Protein AF-A0A3D0Q468-F1 (afdb_monomer)

Nearest PDB structures (foldseek):
  1vjo-assembly1_A-2  TM=9.812E-01  e=1.177E-05  Nostoc sp. PCC 7120 = FACHB-418
  3nnk-assembly1_C  TM=9.772E-01  e=1.259E-05  Klebsiella pneumoniae subsp. pneumoniae MGH 78578
  3nnk-assembly3_L  TM=9.803E-01  e=1.767E-05  Klebsiella pneumoniae subsp. pneumoniae MGH 78578
  6rv0-assembly1_A-2  TM=9.644E-01  e=1.768E-04  Homo sapiens
  3kgw-assembly1_A  TM=9.578E-01  e=3.482E-04  Mus musculus

Sequence (64 aa):
NVVRIPEGVDDAEVRGRLLNDFNLEIGAGLGAFAGKVWRIGLMGAACTDKNVDFCLAALKTVLK

pLDDT: mean 94.63, std 3.84, range [74.94, 97.81]

Secondary structure (DSSP, 8-state):
-EEEPPTT--HHHHHHHHHHHH----EEP-GGGTTTEEE----GGG-SHHHHHHHHHHHHHHT-

Radius of gyration: 11.46 Å; Cα contacts (8 Å, |Δi|>4): 66; chains: 1; bounding box: 29×18×25 Å

Foldseek 3Di:
DKAFDDPPDFPVQLQVQCCPVPVDHWAADDDVCGRTIIHDDQDDPCPDPVNVVSVVVSSVVSVD

Solvent-accessible surface area (backbone atoms only — not comparable to full-atom values): 3883 Å² total; per-residue (Å²): 92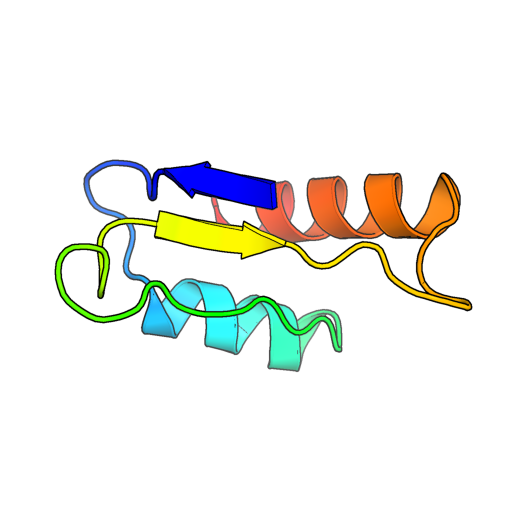,80,44,76,57,58,89,96,60,58,61,67,61,49,46,48,48,34,34,74,78,66,76,38,87,63,40,74,31,60,78,97,34,46,85,46,27,37,32,51,82,71,54,77,93,52,62,41,70,69,51,52,53,48,51,54,54,50,51,58,62,71,75,104

Structure (mmCIF, N/CA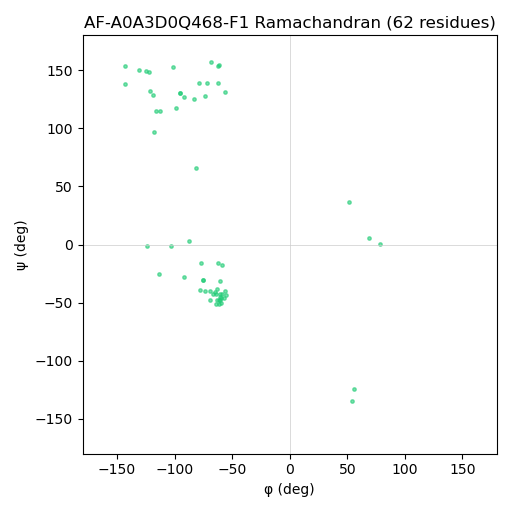/C/O backbone):
data_AF-A0A3D0Q468-F1
#
_entry.id   AF-A0A3D0Q468-F1
#
loop_
_atom_site.group_PDB
_atom_site.id
_atom_site.type_symbol
_atom_site.label_atom_id
_atom_site.label_alt_id
_atom_site.label_comp_id
_atom_site.label_asym_id
_atom_site.label_entity_id
_atom_site.label_seq_id
_atom_site.pdbx_PDB_ins_code
_atom_site.Cartn_x
_atom_site.Cartn_y
_atom_site.Cartn_z
_atom_site.occupancy
_atom_site.B_iso_or_equiv
_atom_site.auth_seq_id
_atom_site.auth_comp_id
_atom_site.auth_asym_id
_atom_site.auth_atom_id
_atom_site.pdbx_PDB_model_num
ATOM 1 N N . ASN A 1 1 ? -0.207 -1.377 -10.189 1.00 74.94 1 ASN A N 1
ATOM 2 C CA . ASN A 1 1 ? -1.111 -2.434 -9.675 1.00 74.94 1 ASN A CA 1
ATOM 3 C C . ASN A 1 1 ? -2.073 -1.851 -8.652 1.00 74.94 1 ASN A C 1
ATOM 5 O O . ASN A 1 1 ? -1.705 -0.873 -8.010 1.00 74.94 1 ASN A O 1
ATOM 9 N N . VAL A 1 2 ? -3.295 -2.386 -8.538 1.00 88.19 2 VAL A N 1
ATOM 10 C CA . VAL A 1 2 ? -4.376 -1.803 -7.716 1.00 88.19 2 VAL A CA 1
ATOM 11 C C . VAL A 1 2 ? -4.789 -2.786 -6.617 1.00 88.19 2 VAL A C 1
ATOM 13 O O . VAL A 1 2 ? -5.057 -3.946 -6.921 1.00 88.19 2 VAL A O 1
ATOM 16 N N . VAL A 1 3 ? -4.837 -2.337 -5.363 1.00 94.12 3 VAL A N 1
ATOM 17 C CA . VAL A 1 3 ? -5.172 -3.154 -4.181 1.00 94.12 3 VAL A CA 1
ATOM 18 C C . VAL A 1 3 ? -6.380 -2.540 -3.489 1.00 94.12 3 VAL A C 1
ATOM 20 O O . VAL A 1 3 ? -6.407 -1.332 -3.286 1.00 94.12 3 VAL A O 1
ATOM 23 N N . ARG A 1 4 ? -7.395 -3.336 -3.144 1.00 95.62 4 ARG A N 1
ATOM 24 C CA . ARG A 1 4 ? -8.571 -2.829 -2.420 1.00 95.62 4 ARG A CA 1
ATOM 25 C C . ARG A 1 4 ? -8.211 -2.516 -0.974 1.00 95.62 4 ARG A C 1
ATOM 27 O O . ARG A 1 4 ? -7.509 -3.298 -0.339 1.00 95.62 4 ARG A O 1
ATOM 34 N N . ILE A 1 5 ? -8.728 -1.400 -0.476 1.00 95.50 5 ILE A N 1
ATOM 35 C CA . ILE A 1 5 ? -8.622 -1.046 0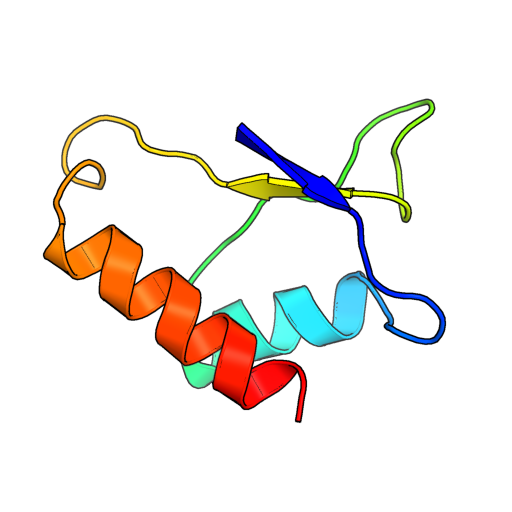.937 1.00 95.50 5 ILE A CA 1
ATOM 36 C C . ILE A 1 5 ? -9.582 -1.961 1.713 1.00 95.50 5 ILE A C 1
ATOM 38 O O . ILE A 1 5 ? -10.741 -2.081 1.300 1.00 95.50 5 ILE A O 1
ATOM 42 N N . PRO A 1 6 ? -9.120 -2.656 2.769 1.00 94.00 6 PRO A N 1
ATOM 43 C CA . PRO A 1 6 ? -9.995 -3.465 3.610 1.00 94.00 6 PRO A CA 1
ATOM 44 C C . PRO A 1 6 ? -11.066 -2.613 4.297 1.00 94.00 6 PRO A C 1
ATOM 46 O O . PRO A 1 6 ? -10.882 -1.421 4.533 1.00 94.00 6 PRO A O 1
ATOM 49 N N . GLU A 1 7 ? -12.193 -3.230 4.638 1.00 92.81 7 GLU A N 1
ATOM 50 C CA . GLU A 1 7 ? -13.258 -2.540 5.363 1.00 92.81 7 GLU A CA 1
ATOM 51 C C . GLU A 1 7 ? -12.770 -2.078 6.747 1.00 92.81 7 GLU A C 1
ATOM 53 O O . GLU A 1 7 ? -12.040 -2.796 7.427 1.00 92.81 7 GLU A O 1
ATOM 58 N N . GLY A 1 8 ? -13.152 -0.861 7.146 1.00 91.50 8 GLY A N 1
ATOM 59 C CA . GLY A 1 8 ? -12.743 -0.263 8.422 1.00 91.50 8 GLY A CA 1
ATOM 60 C C . GLY A 1 8 ? -11.323 0.315 8.452 1.00 91.50 8 GLY A C 1
ATOM 61 O O . GLY A 1 8 ? -10.922 0.840 9.484 1.00 91.50 8 GLY A O 1
ATOM 62 N N . VAL A 1 9 ? -10.575 0.254 7.346 1.00 95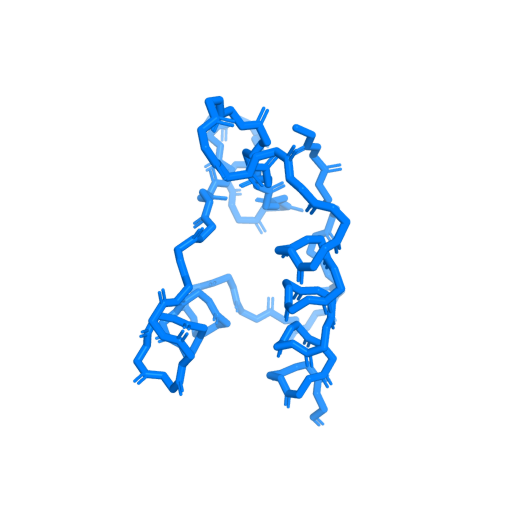.00 9 VAL A N 1
ATOM 63 C CA . VAL A 1 9 ? -9.229 0.836 7.245 1.00 95.00 9 VAL A CA 1
ATOM 64 C C . VAL A 1 9 ? -9.287 2.240 6.641 1.00 95.00 9 VAL A C 1
ATOM 66 O O . VAL A 1 9 ? -9.870 2.437 5.574 1.00 95.00 9 VAL A O 1
ATOM 69 N N . ASP A 1 10 ? -8.634 3.205 7.292 1.00 94.50 10 ASP A N 1
ATOM 70 C CA . ASP A 1 10 ? -8.483 4.566 6.771 1.00 94.50 10 ASP A CA 1
ATOM 71 C C . ASP A 1 10 ? -7.310 4.667 5.775 1.00 94.50 10 ASP A C 1
ATOM 73 O O . ASP A 1 10 ? -6.168 4.314 6.074 1.00 94.50 10 ASP A O 1
ATOM 77 N N . ASP A 1 11 ? -7.591 5.162 4.565 1.00 94.19 11 ASP A N 1
ATOM 78 C CA . ASP A 1 11 ? -6.592 5.340 3.502 1.00 94.19 11 ASP A CA 1
ATOM 79 C C . ASP A 1 11 ? -5.458 6.292 3.920 1.00 94.19 11 ASP A C 1
ATOM 81 O O . ASP A 1 11 ? -4.272 5.987 3.757 1.00 94.19 11 ASP A O 1
ATOM 85 N N . ALA A 1 12 ? -5.816 7.471 4.432 1.00 95.19 12 ALA A N 1
ATOM 86 C CA . ALA A 1 12 ? -4.858 8.527 4.727 1.00 95.19 12 ALA A CA 1
ATOM 87 C C . ALA A 1 12 ? -3.954 8.146 5.902 1.00 95.19 12 ALA A C 1
ATOM 89 O O . ALA A 1 12 ? -2.746 8.387 5.831 1.00 95.19 12 ALA A O 1
ATOM 90 N N . GLU A 1 13 ? -4.512 7.508 6.930 1.00 96.25 13 GLU A N 1
ATOM 91 C CA . GLU A 1 13 ? -3.761 7.007 8.078 1.00 96.25 13 GLU A CA 1
ATOM 92 C C . GLU A 1 13 ? -2.733 5.956 7.649 1.00 96.25 13 GLU A C 1
ATOM 94 O O . GLU A 1 13 ? -1.545 6.099 7.949 1.00 96.25 13 GLU A O 1
ATOM 99 N N . VAL A 1 14 ? -3.154 4.937 6.889 1.00 96.81 14 VAL A N 1
ATOM 100 C CA . VAL A 1 14 ? -2.248 3.866 6.449 1.00 96.81 14 VAL A CA 1
ATOM 101 C C . VAL A 1 14 ? -1.127 4.424 5.583 1.00 96.81 14 VAL A C 1
ATOM 103 O O . VAL A 1 14 ? 0.044 4.130 5.831 1.00 96.81 14 VAL A O 1
ATOM 106 N N . ARG A 1 15 ? -1.446 5.262 4.590 1.00 96.81 15 ARG A N 1
ATOM 107 C CA . ARG A 1 15 ? -0.414 5.873 3.737 1.00 96.81 15 ARG A CA 1
ATOM 108 C C . ARG A 1 15 ? 0.520 6.783 4.527 1.00 96.81 15 ARG A C 1
ATOM 110 O O . ARG A 1 15 ? 1.719 6.784 4.260 1.00 96.81 15 ARG A O 1
ATOM 117 N N . GLY A 1 16 ? -0.011 7.525 5.497 1.00 97.62 16 GLY A N 1
ATOM 118 C CA . GLY A 1 16 ? 0.783 8.361 6.392 1.00 97.62 16 GLY A CA 1
ATOM 119 C C . GLY A 1 16 ? 1.778 7.539 7.208 1.00 97.62 16 GLY A C 1
ATOM 120 O O . GLY A 1 16 ? 2.963 7.862 7.231 1.00 97.62 16 GLY A O 1
ATOM 121 N N . ARG A 1 17 ? 1.327 6.437 7.816 1.00 97.81 17 ARG A N 1
ATOM 122 C CA . ARG A 1 17 ? 2.192 5.524 8.581 1.00 97.81 17 ARG A CA 1
ATOM 123 C C . ARG A 1 17 ? 3.246 4.849 7.703 1.00 97.81 17 ARG A C 1
ATOM 125 O O . ARG A 1 17 ? 4.408 4.804 8.083 1.00 97.81 17 ARG A O 1
ATOM 132 N N . LEU A 1 18 ? 2.884 4.390 6.504 1.00 97.75 18 LEU A N 1
ATOM 133 C CA . LEU A 1 18 ? 3.852 3.819 5.557 1.00 97.75 18 LEU A CA 1
ATOM 134 C C . LEU A 1 18 ? 4.962 4.813 5.187 1.00 97.75 18 LEU A C 1
ATOM 136 O O . LEU A 1 18 ? 6.139 4.445 5.165 1.00 97.75 18 LEU A O 1
ATOM 140 N N . LEU A 1 19 ? 4.605 6.074 4.943 1.00 97.75 19 LEU A N 1
ATOM 141 C CA . LEU A 1 19 ? 5.582 7.107 4.621 1.00 97.75 19 LEU A CA 1
ATOM 142 C C . LEU A 1 19 ? 6.463 7.447 5.830 1.00 97.75 19 LEU A C 1
ATOM 144 O O . LEU A 1 19 ? 7.683 7.475 5.702 1.00 97.75 19 LEU A O 1
ATOM 148 N N . ASN A 1 20 ? 5.864 7.672 6.999 1.00 97.81 20 ASN A N 1
ATOM 149 C CA . ASN A 1 20 ? 6.589 8.139 8.182 1.00 97.81 20 ASN A CA 1
ATOM 150 C C . ASN A 1 20 ? 7.462 7.049 8.823 1.00 97.81 20 ASN A C 1
ATOM 152 O O . ASN A 1 20 ? 8.588 7.335 9.226 1.00 97.81 20 ASN A O 1
ATOM 156 N N . ASP A 1 21 ? 6.973 5.809 8.889 1.00 97.62 21 ASP A N 1
ATOM 157 C CA . ASP A 1 21 ? 7.642 4.729 9.626 1.00 97.62 21 ASP A CA 1
ATOM 158 C C . ASP A 1 21 ? 8.598 3.923 8.730 1.00 97.62 21 ASP A C 1
ATOM 160 O O . ASP A 1 21 ? 9.586 3.363 9.208 1.00 97.62 21 ASP A O 1
ATOM 164 N N . PHE A 1 22 ? 8.314 3.854 7.423 1.00 96.94 22 PHE A N 1
ATOM 165 C CA . PHE A 1 22 ? 9.039 2.995 6.477 1.00 96.94 22 PHE A CA 1
ATOM 166 C C . PHE A 1 22 ? 9.645 3.752 5.292 1.00 96.94 22 PHE A C 1
ATOM 168 O O . PHE A 1 22 ? 10.292 3.126 4.451 1.00 96.94 22 PHE A O 1
ATOM 175 N N . ASN A 1 23 ? 9.451 5.074 5.202 1.00 96.75 23 ASN A N 1
ATOM 176 C CA . ASN A 1 23 ? 9.832 5.873 4.033 1.00 96.75 23 ASN A CA 1
ATOM 177 C C . ASN A 1 23 ? 9.280 5.276 2.721 1.00 96.75 23 ASN A C 1
ATOM 179 O O . ASN A 1 23 ? 9.954 5.258 1.689 1.00 96.75 23 ASN A O 1
ATOM 183 N N . LEU A 1 24 ? 8.063 4.721 2.791 1.00 96.62 24 LEU A N 1
ATOM 184 C CA . LEU A 1 24 ? 7.412 4.008 1.700 1.00 96.62 24 LEU A CA 1
ATOM 185 C C . LEU A 1 24 ? 6.153 4.749 1.258 1.00 96.62 24 LEU A C 1
ATOM 187 O O . LEU A 1 24 ? 5.161 4.811 1.980 1.00 96.62 24 LEU A O 1
ATOM 191 N N . GLU A 1 25 ? 6.167 5.248 0.028 1.00 95.75 25 GLU A N 1
ATOM 192 C CA . GLU A 1 25 ? 5.006 5.900 -0.567 1.00 95.75 25 GLU A CA 1
ATOM 193 C C . GLU A 1 25 ? 4.193 4.921 -1.427 1.00 95.75 25 GLU A C 1
ATOM 195 O O . GLU A 1 25 ? 4.726 4.240 -2.307 1.00 95.75 25 GLU A O 1
ATOM 200 N N . ILE A 1 26 ? 2.875 4.888 -1.207 1.00 95.69 26 ILE A N 1
ATOM 201 C CA . ILE A 1 26 ? 1.911 4.252 -2.112 1.00 95.69 26 ILE A CA 1
ATOM 202 C C . ILE A 1 26 ? 0.869 5.275 -2.565 1.00 95.69 26 ILE A C 1
ATOM 204 O O . ILE A 1 26 ? 0.503 6.195 -1.831 1.00 95.69 26 ILE A O 1
ATOM 208 N N . GLY A 1 27 ? 0.362 5.112 -3.784 1.00 95.31 27 GLY A N 1
ATOM 209 C CA . GLY A 1 27 ? -0.599 6.047 -4.355 1.00 95.31 27 GLY A CA 1
ATOM 210 C C . GLY A 1 27 ? -2.015 5.822 -3.829 1.00 95.31 27 GLY A C 1
ATOM 211 O O . GLY A 1 27 ? -2.486 4.688 -3.768 1.00 95.31 27 GLY A O 1
ATOM 212 N N . ALA A 1 28 ? -2.740 6.904 -3.551 1.00 95.62 28 ALA A N 1
ATOM 213 C CA . ALA A 1 28 ? -4.181 6.843 -3.317 1.00 95.62 28 ALA A CA 1
ATOM 214 C C . ALA A 1 28 ? -4.948 6.477 -4.602 1.00 95.62 28 ALA A C 1
ATOM 216 O O . ALA A 1 28 ? -4.473 6.701 -5.731 1.00 95.62 28 ALA A O 1
ATOM 217 N N . GLY A 1 29 ? -6.154 5.939 -4.432 1.00 93.62 29 GLY A N 1
ATOM 218 C CA . GLY A 1 29 ? -7.132 5.802 -5.505 1.00 93.62 29 GLY A CA 1
ATOM 219 C C . GLY A 1 29 ? -7.553 7.165 -6.065 1.00 93.62 29 GLY A C 1
ATOM 220 O O . GLY A 1 29 ? -7.490 8.180 -5.378 1.00 93.62 29 GLY A O 1
ATOM 221 N N . LEU A 1 30 ? -7.978 7.197 -7.329 1.00 92.94 30 LEU A N 1
ATOM 222 C CA . LEU A 1 30 ? -8.367 8.426 -8.029 1.00 92.94 30 LEU A CA 1
ATOM 223 C C . LEU A 1 30 ? -9.784 8.301 -8.598 1.00 92.94 30 LEU A C 1
ATOM 225 O O . LEU A 1 30 ? -10.216 7.208 -8.975 1.00 92.94 30 LEU A O 1
ATOM 229 N N . GLY A 1 31 ? -10.502 9.425 -8.682 1.00 93.69 31 GLY A N 1
ATOM 230 C CA . GLY A 1 31 ? -11.859 9.483 -9.234 1.00 93.69 31 GLY A CA 1
ATOM 231 C C . GLY A 1 31 ? -12.808 8.512 -8.528 1.00 93.69 31 GLY A C 1
ATOM 232 O O . GLY A 1 31 ? -12.910 8.511 -7.305 1.00 93.69 31 GLY A O 1
ATOM 233 N N . ALA A 1 32 ? -13.452 7.629 -9.294 1.00 93.31 32 ALA A N 1
ATOM 234 C CA . ALA A 1 32 ? -14.382 6.620 -8.772 1.00 93.31 32 ALA A CA 1
ATOM 235 C C . ALA A 1 32 ? -13.760 5.643 -7.748 1.00 93.31 32 ALA A C 1
ATOM 237 O O . ALA A 1 32 ? -14.496 4.968 -7.014 1.00 93.31 32 ALA A O 1
ATOM 238 N N . PHE A 1 33 ? -12.426 5.567 -7.702 1.00 91.00 33 PHE A N 1
ATOM 239 C CA . PHE A 1 33 ? -11.655 4.696 -6.820 1.00 91.00 33 PHE A CA 1
ATOM 240 C C . PHE A 1 33 ? -11.022 5.418 -5.620 1.00 91.00 33 PHE A C 1
ATOM 242 O O . PHE A 1 33 ? -10.364 4.759 -4.813 1.00 91.00 33 PHE A O 1
ATOM 249 N N . ALA A 1 34 ? -11.197 6.738 -5.484 1.00 91.94 34 ALA A N 1
ATOM 250 C CA . ALA A 1 34 ? -10.712 7.484 -4.322 1.00 91.94 34 ALA A CA 1
ATOM 251 C C . ALA A 1 34 ? -11.277 6.891 -3.018 1.00 91.94 34 ALA A C 1
ATOM 253 O O . ALA A 1 34 ? -12.470 6.590 -2.942 1.00 91.94 34 ALA A O 1
ATOM 254 N N . GLY A 1 35 ? -10.403 6.650 -2.035 1.00 91.00 35 GLY A N 1
ATOM 255 C CA . GLY A 1 35 ? -10.755 6.023 -0.754 1.00 91.00 35 GLY A CA 1
ATOM 256 C C . GLY A 1 35 ? -11.143 4.540 -0.823 1.00 91.00 35 GLY A C 1
ATOM 257 O O . GLY A 1 35 ? -11.558 3.980 0.183 1.00 91.00 35 GLY A O 1
ATOM 258 N N . LYS A 1 36 ? -11.041 3.883 -1.989 1.00 93.75 36 LYS A N 1
ATOM 259 C CA . LYS A 1 36 ? -11.427 2.464 -2.159 1.00 93.75 36 LYS A CA 1
ATOM 260 C C . LYS A 1 36 ? -10.256 1.546 -2.465 1.00 93.75 36 LYS A C 1
ATOM 262 O O . LYS A 1 36 ? -10.345 0.334 -2.264 1.00 93.75 36 LYS A O 1
ATOM 267 N N . VAL A 1 37 ? -9.191 2.098 -3.036 1.00 96.31 37 VAL A N 1
ATOM 268 C CA . VAL A 1 37 ? -8.034 1.324 -3.477 1.00 96.31 37 VAL A CA 1
ATOM 269 C C . VAL A 1 37 ? -6.735 2.083 -3.242 1.00 96.31 37 VAL A C 1
ATOM 271 O O . VAL A 1 37 ? -6.704 3.310 -3.315 1.00 96.31 37 VAL A O 1
ATOM 274 N N . TRP A 1 38 ? -5.652 1.332 -3.091 1.00 96.62 38 TRP A N 1
ATOM 275 C CA . TRP A 1 38 ? -4.286 1.814 -3.220 1.00 96.62 38 TRP A CA 1
ATOM 276 C C . TRP A 1 38 ? -3.692 1.434 -4.572 1.00 96.62 38 TRP A C 1
ATOM 278 O O . TRP A 1 38 ? -4.049 0.423 -5.186 1.00 96.62 38 TRP A O 1
ATOM 288 N N . ARG A 1 39 ? -2.737 2.239 -5.028 1.00 96.25 39 ARG A N 1
ATOM 289 C CA . ARG A 1 39 ? -1.932 1.997 -6.223 1.00 96.25 39 ARG A CA 1
ATOM 290 C C . ARG A 1 39 ? -0.492 1.737 -5.806 1.00 96.25 39 ARG A C 1
ATOM 292 O O . ARG A 1 39 ? 0.184 2.633 -5.309 1.00 96.25 39 ARG A O 1
ATOM 299 N N . ILE A 1 40 ? -0.022 0.522 -6.064 1.00 95.69 40 ILE A N 1
ATOM 300 C CA . ILE A 1 40 ? 1.369 0.123 -5.838 1.00 95.69 40 ILE A CA 1
ATOM 301 C C . ILE A 1 40 ? 2.100 0.196 -7.178 1.00 95.69 40 ILE A C 1
ATOM 303 O O . ILE A 1 40 ? 1.716 -0.475 -8.152 1.00 95.69 40 ILE A O 1
ATOM 307 N N . GLY A 1 41 ? 3.107 1.066 -7.237 1.0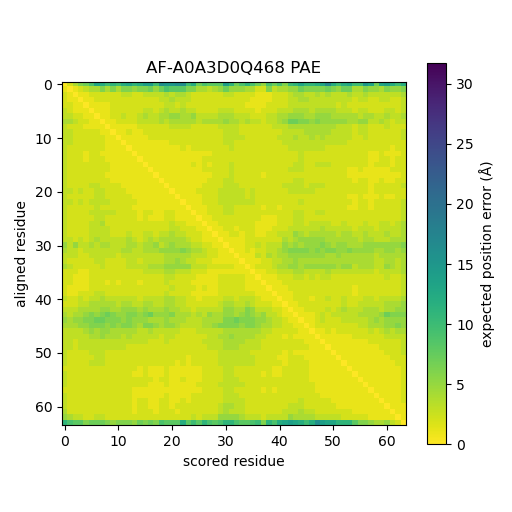0 94.38 41 GLY A N 1
ATOM 308 C CA . GLY A 1 41 ? 3.961 1.268 -8.401 1.00 94.38 41 GLY A CA 1
ATOM 309 C C . GLY A 1 41 ? 5.196 0.376 -8.339 1.00 94.38 41 GLY A C 1
ATOM 310 O O . GLY A 1 41 ? 5.931 0.408 -7.361 1.00 94.38 41 GLY A O 1
ATOM 311 N N . LEU A 1 42 ? 5.438 -0.392 -9.400 1.00 93.56 42 LEU A N 1
ATOM 312 C CA . LEU A 1 42 ? 6.694 -1.105 -9.630 1.00 93.56 42 LEU A CA 1
ATOM 313 C C . LEU A 1 42 ? 7.292 -0.548 -10.915 1.00 93.56 42 LEU A C 1
ATOM 315 O O . LEU A 1 42 ? 6.846 -0.882 -12.010 1.00 93.56 42 LEU A O 1
ATOM 319 N N . MET A 1 43 ? 8.219 0.397 -10.773 1.00 92.69 43 MET A N 1
ATOM 320 C CA . MET A 1 43 ? 8.768 1.168 -11.889 1.00 92.69 43 MET A CA 1
ATOM 321 C C . MET A 1 43 ? 10.261 1.422 -11.662 1.00 92.69 43 MET A C 1
ATOM 323 O O . MET A 1 43 ? 10.676 1.738 -10.547 1.00 92.69 43 MET A O 1
ATOM 327 N N . GLY A 1 44 ? 11.070 1.299 -12.717 1.00 95.06 44 GLY A N 1
ATOM 328 C CA . GLY A 1 44 ? 12.510 1.569 -12.665 1.00 95.06 44 GLY A CA 1
ATOM 329 C C . GLY A 1 44 ? 13.232 0.774 -11.572 1.00 95.06 44 GLY A C 1
ATOM 330 O O . GLY A 1 44 ? 12.977 -0.413 -11.382 1.00 95.06 44 GLY A O 1
ATOM 331 N N . ALA A 1 45 ? 14.103 1.450 -10.819 1.00 91.94 45 ALA A N 1
ATOM 332 C CA . ALA A 1 45 ? 14.894 0.851 -9.739 1.00 91.94 45 ALA A CA 1
ATOM 333 C C . ALA A 1 45 ? 14.049 0.271 -8.585 1.00 91.94 45 ALA A C 1
ATOM 335 O O . ALA A 1 45 ? 14.553 -0.523 -7.792 1.00 91.94 45 ALA A O 1
ATOM 336 N N . ALA A 1 46 ? 12.765 0.635 -8.488 1.00 88.06 46 ALA A N 1
ATOM 337 C CA . ALA A 1 46 ? 11.873 0.084 -7.477 1.00 88.06 46 ALA A CA 1
ATOM 338 C C . ALA A 1 46 ? 11.393 -1.343 -7.809 1.00 88.06 46 ALA A C 1
ATOM 340 O O . ALA A 1 46 ? 10.912 -2.036 -6.918 1.00 88.06 46 ALA A O 1
ATOM 341 N N . CYS A 1 47 ? 11.542 -1.802 -9.056 1.00 94.88 47 CYS A N 1
ATOM 342 C CA . CYS A 1 47 ? 11.067 -3.107 -9.521 1.00 94.88 47 CYS A CA 1
ATOM 343 C C . CYS A 1 47 ? 12.041 -4.244 -9.160 1.00 94.88 47 CYS A C 1
ATOM 345 O O . CYS A 1 47 ? 12.661 -4.850 -10.032 1.00 94.88 47 CYS A O 1
ATOM 347 N N . THR A 1 48 ? 12.194 -4.520 -7.866 1.00 96.56 48 THR A N 1
ATOM 348 C CA . THR A 1 48 ? 13.004 -5.634 -7.352 1.00 96.56 48 THR A CA 1
ATOM 349 C C . THR A 1 48 ? 12.211 -6.429 -6.324 1.00 96.56 48 THR A C 1
ATOM 351 O O . THR A 1 48 ? 11.397 -5.850 -5.601 1.00 96.56 48 THR A O 1
ATOM 354 N N . ASP A 1 49 ? 12.482 -7.730 -6.211 1.00 97.25 49 ASP A N 1
ATOM 355 C CA . ASP A 1 49 ? 11.806 -8.608 -5.242 1.00 97.25 49 ASP A CA 1
ATOM 356 C C . ASP A 1 49 ? 11.947 -8.080 -3.811 1.00 97.25 49 ASP A C 1
ATOM 358 O O . ASP A 1 49 ? 10.974 -8.004 -3.068 1.00 97.25 49 ASP A O 1
ATOM 362 N N . LYS A 1 50 ? 13.131 -7.557 -3.465 1.00 97.06 50 LYS A N 1
ATOM 363 C CA . LYS A 1 50 ? 13.390 -6.922 -2.167 1.00 97.06 50 LYS A CA 1
ATOM 364 C C . LYS A 1 50 ? 12.407 -5.789 -1.853 1.00 97.06 50 LYS A C 1
ATOM 366 O O . LYS A 1 50 ? 11.943 -5.681 -0.720 1.00 97.06 50 LYS A O 1
ATOM 371 N N . ASN A 1 51 ? 12.108 -4.927 -2.824 1.00 96.50 51 ASN A N 1
ATOM 372 C CA . ASN A 1 51 ? 11.186 -3.810 -2.611 1.00 96.50 51 ASN A CA 1
ATOM 373 C C . ASN A 1 51 ? 9.727 -4.272 -2.559 1.00 96.50 51 ASN A C 1
ATOM 375 O O . ASN A 1 51 ? 8.926 -3.669 -1.843 1.00 96.50 51 ASN A O 1
ATOM 379 N N . VAL A 1 52 ? 9.385 -5.346 -3.276 1.00 96.25 52 VAL A N 1
ATOM 380 C CA . VAL A 1 52 ? 8.072 -5.993 -3.165 1.00 96.25 52 VAL A CA 1
ATOM 381 C C . VAL A 1 52 ? 7.889 -6.565 -1.759 1.00 96.25 52 VAL A C 1
ATOM 383 O O . VAL A 1 52 ? 6.908 -6.232 -1.094 1.00 96.25 52 VAL A O 1
ATOM 386 N N . ASP A 1 53 ? 8.856 -7.340 -1.269 1.00 97.69 53 ASP A N 1
ATOM 387 C CA . ASP A 1 53 ? 8.822 -7.931 0.072 1.00 97.69 53 ASP A CA 1
ATOM 388 C C . ASP A 1 53 ? 8.771 -6.858 1.163 1.00 97.69 53 ASP A C 1
ATOM 390 O O . ASP A 1 53 ? 7.977 -6.954 2.103 1.00 97.69 53 ASP A O 1
ATOM 394 N N . PHE A 1 54 ? 9.567 -5.795 1.012 1.00 97.75 54 PHE A N 1
ATOM 395 C CA . PHE A 1 54 ? 9.546 -4.647 1.915 1.00 97.75 54 PHE A CA 1
ATOM 396 C C . PHE A 1 54 ? 8.166 -3.978 1.956 1.00 97.75 54 PHE A C 1
ATOM 398 O O . PHE A 1 54 ? 7.638 -3.724 3.039 1.00 97.75 54 PHE A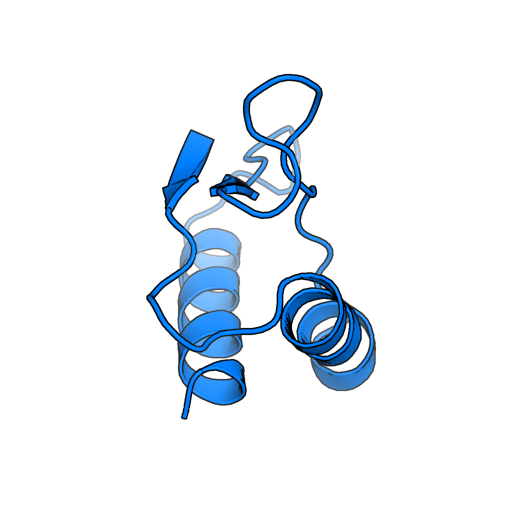 O 1
ATOM 405 N N . CYS A 1 55 ? 7.545 -3.754 0.794 1.00 96.94 55 CYS A N 1
ATOM 406 C CA . CYS A 1 55 ? 6.209 -3.169 0.704 1.00 96.94 55 CYS A CA 1
ATOM 407 C C . CYS A 1 55 ? 5.152 -4.035 1.405 1.00 96.94 55 CYS A C 1
ATOM 409 O O . CYS A 1 55 ? 4.353 -3.521 2.191 1.00 96.94 55 CYS A O 1
ATOM 411 N N . LEU A 1 56 ? 5.180 -5.353 1.185 1.00 96.50 56 LEU A N 1
ATOM 412 C CA . LEU A 1 56 ? 4.259 -6.291 1.831 1.00 96.50 56 LEU A CA 1
ATOM 413 C C . LEU A 1 56 ? 4.461 -6.346 3.352 1.00 96.50 56 LEU A C 1
ATOM 415 O O . LEU A 1 56 ? 3.483 -6.367 4.104 1.00 96.50 56 LEU A O 1
ATOM 419 N N . ALA A 1 57 ? 5.711 -6.339 3.820 1.00 97.69 57 ALA A N 1
ATOM 420 C CA . ALA A 1 57 ? 6.035 -6.348 5.245 1.00 97.69 57 ALA A CA 1
ATOM 421 C C . ALA A 1 57 ? 5.601 -5.051 5.953 1.00 97.69 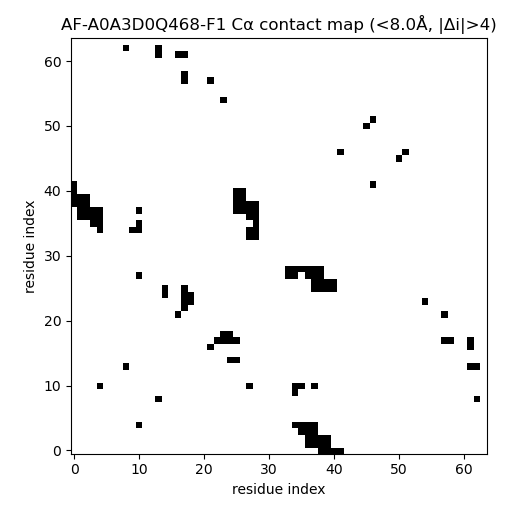57 ALA A C 1
ATOM 423 O O . ALA A 1 57 ? 5.024 -5.110 7.045 1.00 97.69 57 ALA A O 1
ATOM 424 N N . ALA A 1 58 ? 5.825 -3.895 5.324 1.00 97.44 58 ALA A N 1
ATOM 425 C CA . ALA A 1 58 ? 5.383 -2.599 5.835 1.00 97.44 58 ALA A CA 1
ATOM 426 C C . ALA A 1 58 ? 3.849 -2.532 5.915 1.00 97.44 58 ALA A C 1
ATOM 428 O O . ALA A 1 58 ? 3.300 -2.229 6.976 1.00 97.44 58 ALA A O 1
ATOM 429 N N . LEU A 1 59 ? 3.145 -2.931 4.847 1.00 96.38 59 LEU A N 1
ATOM 430 C CA . LEU A 1 59 ? 1.678 -3.012 4.833 1.00 96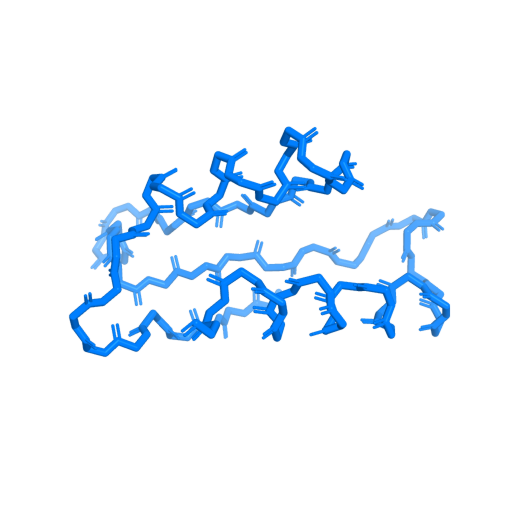.38 59 LEU A CA 1
ATOM 431 C C . LEU A 1 59 ? 1.145 -3.924 5.940 1.00 96.38 59 LEU A C 1
ATOM 433 O O . LEU A 1 59 ? 0.244 -3.535 6.678 1.00 96.38 59 LEU A O 1
ATOM 437 N N . LYS A 1 60 ? 1.736 -5.109 6.118 1.00 96.12 60 LYS A N 1
ATOM 438 C CA . LYS A 1 60 ? 1.360 -6.026 7.202 1.00 96.12 60 LYS A CA 1
ATOM 439 C C . LYS A 1 60 ? 1.563 -5.413 8.589 1.00 96.12 60 LYS A C 1
ATOM 441 O O . LYS A 1 60 ? 0.847 -5.778 9.513 1.00 96.12 60 LYS A O 1
ATOM 446 N N . THR A 1 61 ? 2.549 -4.538 8.757 1.00 96.75 61 THR A N 1
ATOM 447 C CA . THR A 1 61 ? 2.836 -3.902 10.049 1.00 96.75 61 THR A CA 1
ATOM 448 C C . THR A 1 61 ? 1.863 -2.768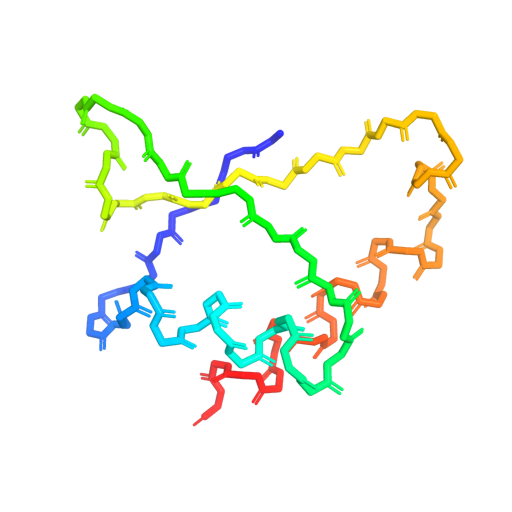 10.348 1.00 96.75 61 THR A C 1
ATOM 450 O O . THR A 1 61 ? 1.426 -2.631 11.485 1.00 96.75 61 THR A O 1
ATOM 453 N N . VAL A 1 62 ? 1.495 -1.986 9.332 1.00 95.94 62 VAL A N 1
ATOM 454 C CA . VAL A 1 62 ? 0.557 -0.865 9.481 1.00 95.94 62 VAL A CA 1
ATOM 455 C C . VAL A 1 62 ? -0.897 -1.331 9.616 1.00 95.94 62 VAL A C 1
ATOM 457 O O . VAL A 1 62 ? -1.668 -0.675 10.306 1.00 95.94 62 VAL A O 1
ATOM 460 N N . LEU A 1 63 ? -1.263 -2.462 9.003 1.00 92.81 63 LEU A N 1
ATOM 461 C CA . LEU A 1 63 ? -2.626 -3.018 9.024 1.00 92.81 63 LEU A CA 1
ATOM 462 C C . LEU A 1 63 ? -2.926 -3.950 10.216 1.00 92.81 63 LEU A C 1
ATOM 464 O O . LEU A 1 63 ? -4.004 -4.542 10.255 1.00 92.81 63 LEU A O 1
ATOM 468 N N . LYS A 1 64 ? -1.980 -4.135 11.141 1.00 79.75 64 LYS A N 1
ATOM 469 C CA . LYS A 1 64 ? -2.237 -4.789 12.433 1.00 79.75 64 LYS A CA 1
ATOM 470 C C . LYS A 1 64 ? -2.860 -3.806 13.410 1.00 79.75 64 LYS A C 1
ATOM 472 O O . LYS A 1 64 ? -3.707 -4.280 14.195 1.00 79.75 64 LYS A O 1
#

Mean predicted aligned error: 2.59 Å